Protein AF-A0A382RQM4-F1 (afdb_monomer_lite)

Structure (mmCIF, N/CA/C/O backbone):
data_AF-A0A382RQM4-F1
#
_entry.id   AF-A0A382RQM4-F1
#
loop_
_atom_site.group_PDB
_atom_site.id
_atom_site.type_symbol
_atom_site.label_atom_id
_atom_site.label_alt_id
_atom_site.label_comp_id
_atom_site.label_asym_id
_atom_site.label_entity_id
_atom_site.label_seq_id
_atom_site.pdbx_PDB_ins_code
_atom_site.Cartn_x
_atom_site.Cartn_y
_atom_site.Cartn_z
_atom_site.occupancy
_atom_site.B_iso_or_equiv
_atom_site.auth_seq_id
_atom_site.auth_comp_id
_atom_site.auth_asym_id
_atom_site.auth_atom_id
_atom_site.pdbx_PDB_model_num
ATOM 1 N N . MET A 1 1 ? -31.705 0.282 29.681 1.00 54.28 1 MET A N 1
ATOM 2 C CA . MET A 1 1 ? -30.787 -0.270 28.662 1.00 54.28 1 MET A CA 1
ATOM 3 C C . MET A 1 1 ? -29.942 -1.329 29.367 1.00 54.28 1 MET A C 1
ATOM 5 O O . MET A 1 1 ? -29.014 -0.985 30.081 1.00 54.28 1 MET A O 1
ATOM 9 N N . SER A 1 2 ? -30.396 -2.588 29.342 1.00 55.25 2 SER A N 1
ATOM 10 C CA . SER A 1 2 ? -29.760 -3.709 30.056 1.00 55.25 2 SER A CA 1
ATOM 11 C C . SER A 1 2 ? -28.501 -4.122 29.296 1.00 55.25 2 SER A C 1
ATOM 13 O O . SER A 1 2 ? -28.599 -4.665 28.197 1.00 55.25 2 SER A O 1
ATOM 15 N N . HIS A 1 3 ? -27.327 -3.796 29.835 1.00 63.94 3 HIS A N 1
ATOM 16 C CA . HIS A 1 3 ? -26.040 -4.186 29.265 1.00 63.94 3 HIS A CA 1
ATOM 17 C C . HIS A 1 3 ? -25.809 -5.668 29.589 1.00 63.94 3 HIS A C 1
ATOM 19 O O . HIS A 1 3 ? -25.253 -6.012 30.629 1.00 63.94 3 HIS A O 1
ATOM 25 N N . ASN A 1 4 ? -26.299 -6.564 28.730 1.00 79.38 4 ASN A N 1
ATOM 26 C CA . ASN A 1 4 ? -25.958 -7.977 28.826 1.00 79.38 4 ASN A CA 1
ATOM 27 C C . ASN A 1 4 ? -24.481 -8.134 28.411 1.00 79.38 4 ASN A C 1
ATOM 29 O O . ASN A 1 4 ? -24.146 -7.814 27.269 1.00 79.38 4 ASN A O 1
ATOM 33 N N . PRO A 1 5 ? -23.579 -8.609 29.286 1.00 77.38 5 PRO A N 1
ATOM 34 C CA . PRO A 1 5 ? -22.162 -8.739 28.946 1.00 77.38 5 PRO A CA 1
ATOM 35 C C . PRO A 1 5 ? -21.930 -9.663 27.739 1.00 77.38 5 PRO A C 1
ATOM 37 O O . PRO A 1 5 ? -20.965 -9.482 27.006 1.00 77.38 5 PRO A O 1
ATOM 40 N N . LEU A 1 6 ? -22.853 -10.590 27.460 1.00 80.00 6 LEU A N 1
ATOM 41 C CA . LEU A 1 6 ? -22.762 -11.525 26.337 1.00 80.00 6 LEU A CA 1
ATOM 42 C C . LEU A 1 6 ? -22.862 -10.809 24.978 1.00 80.00 6 LEU A C 1
ATOM 44 O O . LEU A 1 6 ? -22.199 -11.220 24.030 1.00 80.00 6 LEU A O 1
ATOM 48 N N . THR A 1 7 ? -23.650 -9.731 24.861 1.00 78.19 7 THR A N 1
ATOM 49 C CA . THR A 1 7 ? -23.816 -9.018 23.579 1.00 78.19 7 THR A CA 1
ATOM 50 C C . THR A 1 7 ? -22.591 -8.178 23.227 1.00 78.19 7 THR A C 1
ATOM 52 O O . THR A 1 7 ? -22.207 -8.134 22.062 1.00 78.19 7 THR A O 1
ATOM 55 N N . ALA A 1 8 ? -21.935 -7.578 24.225 1.00 75.38 8 ALA A N 1
ATOM 56 C CA . ALA A 1 8 ? -20.694 -6.826 24.027 1.00 75.38 8 ALA A CA 1
ATOM 57 C C . ALA A 1 8 ? -19.543 -7.731 23.543 1.00 75.38 8 ALA A C 1
ATOM 59 O O . ALA A 1 8 ? -18.812 -7.367 22.623 1.00 75.38 8 ALA A O 1
ATOM 60 N N . LEU A 1 9 ? -19.438 -8.945 24.095 1.00 79.31 9 LEU A N 1
ATOM 61 C CA . LEU A 1 9 ? -18.412 -9.919 23.705 1.00 79.31 9 LEU A CA 1
ATOM 62 C C . LEU A 1 9 ? -18.590 -10.427 22.266 1.00 79.31 9 LEU A C 1
ATOM 64 O O . LEU A 1 9 ? -17.608 -10.612 21.550 1.00 79.31 9 LEU A O 1
ATOM 68 N N . ILE A 1 10 ? -19.832 -10.636 21.817 1.00 80.44 10 ILE A N 1
ATOM 69 C CA . ILE A 1 10 ? -20.122 -11.071 20.440 1.00 80.44 10 ILE A CA 1
ATOM 70 C C 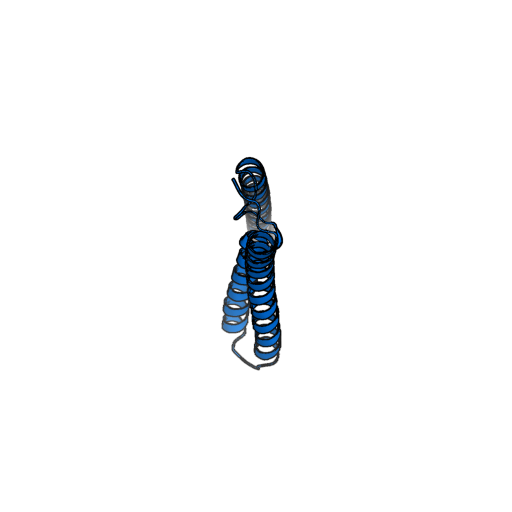. ILE A 1 10 ? -19.699 -9.997 19.426 1.00 80.44 10 ILE A C 1
ATOM 72 O O . ILE A 1 10 ? -19.140 -10.318 18.374 1.00 80.44 10 ILE A O 1
ATOM 76 N N . GLU A 1 11 ? -19.949 -8.726 19.741 1.00 75.31 11 GLU A N 1
ATOM 77 C CA . GLU A 1 11 ? -19.623 -7.600 18.866 1.00 75.31 11 GLU A CA 1
ATOM 78 C C . GLU A 1 11 ? -18.109 -7.365 18.763 1.00 75.31 11 GLU A C 1
ATOM 80 O O . GLU A 1 11 ? -17.585 -7.179 17.660 1.00 75.31 11 GLU A O 1
ATOM 85 N N . GLU A 1 12 ? -17.381 -7.493 19.877 1.00 73.50 12 GLU A N 1
ATOM 86 C CA . GLU A 1 12 ? -15.916 -7.505 19.871 1.00 73.50 12 GLU A CA 1
ATOM 87 C C . GLU A 1 12 ? -15.352 -8.656 19.031 1.00 73.50 12 GLU A C 1
ATOM 89 O O . GLU A 1 12 ? -14.515 -8.427 18.154 1.00 73.50 12 GLU A O 1
ATOM 94 N N . ASN A 1 13 ? -15.852 -9.880 19.230 1.00 78.12 13 ASN A N 1
ATOM 95 C CA . ASN A 1 13 ? -15.367 -11.066 18.525 1.00 78.12 13 ASN A CA 1
ATOM 96 C C . ASN A 1 13 ? -15.510 -10.923 16.998 1.00 78.12 13 ASN A C 1
ATOM 98 O O . ASN A 1 13 ? -14.589 -11.223 16.238 1.00 78.12 13 ASN A O 1
ATOM 102 N N . LYS A 1 14 ? -16.633 -10.363 16.526 1.00 78.56 14 LYS A N 1
ATOM 103 C CA . LYS A 1 14 ? -16.890 -10.132 15.094 1.00 78.56 14 LYS A CA 1
ATOM 104 C C . LYS A 1 14 ? -15.886 -9.163 14.453 1.00 78.56 14 LYS A C 1
ATOM 106 O O . LYS A 1 14 ? -15.496 -9.339 13.293 1.00 78.56 14 LYS A O 1
ATOM 111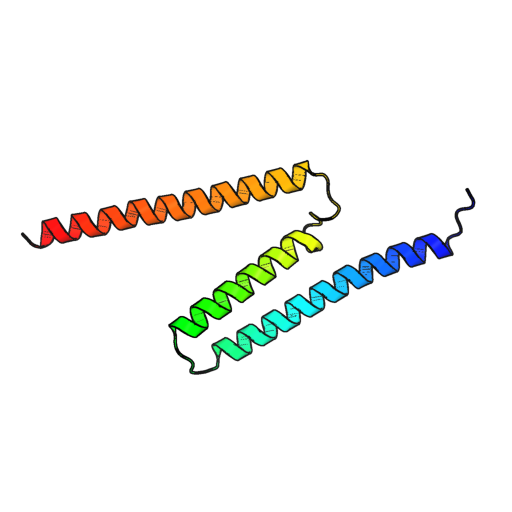 N N . ARG A 1 15 ? -15.444 -8.148 15.201 1.00 73.31 15 ARG A N 1
ATOM 112 C CA . ARG A 1 15 ? -14.429 -7.193 14.746 1.00 73.31 15 ARG A CA 1
ATOM 113 C C . ARG A 1 15 ? -13.055 -7.861 14.632 1.00 73.31 15 ARG A C 1
ATOM 115 O O . ARG A 1 15 ? -12.399 -7.701 13.605 1.00 73.31 15 ARG A O 1
ATOM 122 N N . TYR A 1 16 ? -12.671 -8.680 15.615 1.00 77.56 16 TYR A N 1
ATOM 123 C CA . TYR A 1 16 ? -11.423 -9.452 15.570 1.00 77.56 16 TYR A CA 1
ATOM 124 C C . TYR A 1 16 ? -11.382 -10.432 14.391 1.00 77.56 16 TYR A C 1
ATOM 126 O O . TYR A 1 16 ? -10.385 -10.475 13.672 1.00 77.56 16 TYR A O 1
ATOM 134 N N . PHE A 1 17 ? -12.481 -11.141 14.111 1.00 79.88 17 PHE A N 1
ATOM 135 C CA . PHE A 1 17 ? -12.555 -12.033 12.948 1.00 79.88 17 PHE A CA 1
ATOM 136 C C . PHE A 1 17 ? -12.393 -11.301 11.615 1.00 79.88 17 PHE A C 1
ATOM 138 O O . PHE A 1 17 ? -11.784 -11.837 10.693 1.00 79.88 17 PHE A O 1
ATOM 145 N N . THR A 1 18 ? -12.890 -10.067 11.506 1.00 81.50 18 THR A N 1
ATOM 146 C CA . THR A 1 18 ? -12.729 -9.267 10.283 1.00 81.50 18 THR A CA 1
ATOM 147 C C . THR A 1 18 ? -11.260 -8.911 10.046 1.00 81.50 18 THR A C 1
ATOM 149 O O . THR A 1 18 ? -10.768 -9.073 8.932 1.00 81.50 18 THR A O 1
ATOM 152 N N . PHE A 1 19 ? -10.535 -8.486 11.086 1.00 81.81 19 PHE A N 1
ATOM 153 C CA . PHE A 1 19 ? -9.099 -8.200 10.977 1.00 81.81 19 PHE A CA 1
ATOM 154 C C . PHE A 1 19 ? -8.278 -9.448 10.667 1.00 81.81 19 PHE A C 1
ATOM 156 O O . PHE A 1 19 ? -7.387 -9.410 9.821 1.00 81.81 19 PHE A O 1
ATOM 163 N N . PHE A 1 20 ? -8.618 -10.563 11.306 1.00 85.56 20 PHE A N 1
ATOM 164 C CA . PHE A 1 20 ? -7.953 -11.839 11.085 1.00 85.56 20 PHE A CA 1
ATOM 165 C C . PHE A 1 20 ? -8.177 -12.381 9.665 1.00 85.56 20 PHE A C 1
ATOM 167 O O . PHE A 1 20 ? -7.263 -12.907 9.039 1.00 85.56 20 PHE A O 1
ATOM 174 N N . ASN A 1 21 ? -9.371 -12.198 9.100 1.00 88.69 21 ASN A N 1
ATOM 175 C CA . ASN A 1 21 ? -9.644 -12.610 7.725 1.00 88.69 21 ASN A CA 1
ATOM 176 C C . ASN A 1 21 ? -8.817 -11.801 6.708 1.00 88.69 21 ASN A C 1
ATOM 178 O O . ASN A 1 21 ? -8.265 -12.358 5.760 1.00 88.69 21 ASN A O 1
ATOM 182 N N . VAL A 1 22 ? -8.686 -10.486 6.921 1.00 90.50 22 VAL A N 1
ATOM 183 C CA . VAL A 1 22 ? -7.878 -9.621 6.045 1.00 90.50 22 VAL A CA 1
ATOM 184 C C . VAL A 1 22 ? -6.386 -9.932 6.179 1.00 90.50 22 VAL A C 1
ATOM 186 O O . VAL A 1 22 ? -5.675 -9.943 5.175 1.00 90.50 22 VAL A O 1
ATOM 189 N N . SER A 1 23 ? -5.903 -10.235 7.387 1.00 90.12 23 SER A N 1
ATOM 190 C CA . SER A 1 23 ? -4.503 -10.610 7.607 1.00 90.12 23 SER A CA 1
ATOM 191 C C . SER A 1 23 ? -4.137 -11.914 6.893 1.00 90.12 23 SER A C 1
ATOM 193 O O . SER A 1 23 ? -3.112 -11.967 6.215 1.00 90.12 23 SE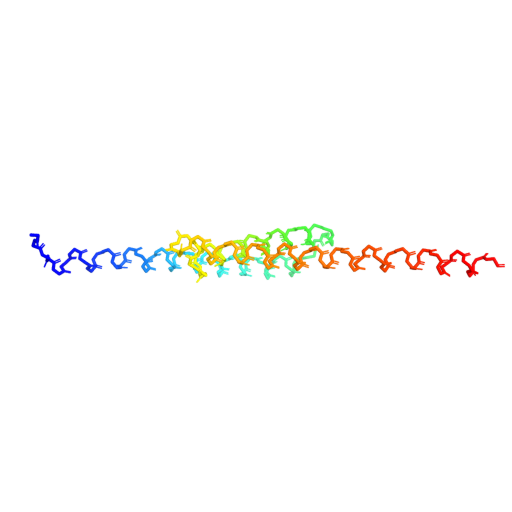R A O 1
ATOM 195 N N . ILE A 1 24 ? -5.004 -12.932 6.951 1.00 93.31 24 ILE A N 1
ATOM 196 C CA . ILE A 1 24 ? -4.824 -14.182 6.202 1.00 93.31 24 ILE A CA 1
ATOM 197 C C . ILE A 1 24 ? -4.810 -13.915 4.696 1.00 93.31 24 ILE A C 1
ATOM 199 O O . ILE A 1 24 ? -3.938 -14.431 4.000 1.00 93.31 24 ILE A O 1
ATOM 203 N N . ALA A 1 25 ? -5.718 -13.079 4.184 1.00 91.69 25 ALA A N 1
ATOM 204 C CA . ALA A 1 25 ? -5.721 -12.719 2.769 1.00 91.69 25 ALA A CA 1
ATOM 205 C C . ALA A 1 25 ? -4.389 -12.070 2.339 1.00 91.69 25 ALA A C 1
ATOM 207 O O . ALA A 1 25 ? -3.819 -12.456 1.323 1.00 91.69 25 ALA A O 1
ATOM 208 N N . LEU A 1 26 ? -3.840 -11.145 3.133 1.00 92.12 26 LEU A N 1
ATOM 209 C CA . LEU A 1 26 ? -2.539 -10.508 2.871 1.00 92.12 26 LEU A CA 1
ATOM 210 C C . LEU A 1 26 ? -1.375 -11.505 2.861 1.00 92.12 26 LEU A C 1
ATOM 212 O O . LEU A 1 26 ? -0.493 -11.415 2.000 1.00 92.12 26 LEU A O 1
ATOM 216 N N . VAL A 1 27 ? -1.377 -12.463 3.790 1.00 93.69 27 VAL A N 1
ATOM 217 C CA . VAL A 1 27 ? -0.388 -13.546 3.819 1.00 93.69 27 VAL A CA 1
ATOM 218 C C . VAL A 1 27 ? -0.489 -14.382 2.546 1.00 93.69 27 VAL A C 1
ATOM 220 O O . VAL A 1 27 ? 0.522 -14.566 1.876 1.00 93.69 27 VAL A O 1
ATOM 223 N N . LEU A 1 28 ? -1.695 -14.798 2.149 1.00 94.62 28 LEU A N 1
ATOM 224 C CA . LEU A 1 28 ? -1.912 -15.588 0.933 1.00 94.62 28 LEU A CA 1
ATOM 225 C C . LEU A 1 28 ? -1.455 -14.855 -0.335 1.00 94.62 28 LEU A C 1
ATOM 227 O O . LEU A 1 28 ? -0.785 -15.453 -1.173 1.00 94.62 28 LEU A O 1
ATOM 231 N N . ILE A 1 29 ? -1.752 -13.556 -0.463 1.00 93.50 29 ILE A N 1
ATOM 232 C CA . ILE A 1 29 ? -1.285 -12.752 -1.605 1.00 93.50 29 ILE A CA 1
ATOM 233 C C . ILE A 1 29 ? 0.252 -12.678 -1.609 1.00 93.50 29 ILE A C 1
ATOM 235 O O . ILE A 1 29 ? 0.876 -12.730 -2.663 1.00 93.50 29 ILE A O 1
ATOM 239 N N . THR A 1 30 ? 0.892 -12.586 -0.441 1.00 93.00 30 THR A N 1
ATOM 240 C CA . THR A 1 30 ? 2.363 -12.552 -0.333 1.00 93.00 30 THR A CA 1
ATOM 241 C C . THR A 1 30 ? 3.004 -13.890 -0.655 1.00 93.00 30 THR A C 1
ATOM 243 O O . THR A 1 30 ? 3.994 -13.927 -1.378 1.00 93.00 30 THR A O 1
ATOM 246 N N . SER A 1 31 ? 2.409 -14.994 -0.217 1.00 91.50 31 SER A N 1
ATOM 247 C CA . SER A 1 31 ? 2.843 -16.324 -0.638 1.00 91.50 31 SER A CA 1
ATOM 248 C C . SER A 1 31 ? 2.709 -16.510 -2.155 1.00 91.50 31 SER A C 1
ATOM 250 O O . SER A 1 31 ? 3.605 -17.077 -2.776 1.00 91.50 31 SER A O 1
ATOM 252 N N . ALA A 1 32 ? 1.639 -15.990 -2.765 1.00 91.38 32 ALA A N 1
ATOM 253 C CA . ALA A 1 32 ? 1.450 -16.039 -4.213 1.00 91.38 32 ALA A CA 1
ATOM 254 C C . ALA A 1 32 ? 2.483 -15.195 -4.984 1.00 91.38 32 ALA A C 1
ATOM 256 O O . ALA A 1 32 ? 2.977 -15.647 -6.010 1.00 91.38 32 ALA A O 1
AT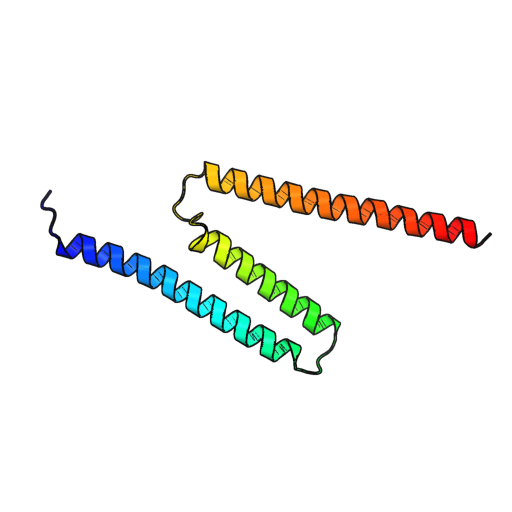OM 257 N N . GLU A 1 33 ? 2.857 -14.008 -4.495 1.00 90.75 33 GLU A N 1
ATOM 258 C CA . GLU A 1 33 ? 3.907 -13.190 -5.127 1.00 90.75 33 GLU A CA 1
ATOM 259 C C . GLU A 1 33 ? 5.242 -13.921 -5.211 1.00 90.75 33 GLU A C 1
ATOM 261 O O . GLU A 1 33 ? 5.857 -13.935 -6.275 1.00 90.75 33 GLU A O 1
ATOM 266 N N . ILE A 1 34 ? 5.670 -14.553 -4.114 1.00 91.75 34 ILE A N 1
ATOM 267 C CA . ILE A 1 34 ? 6.921 -15.318 -4.094 1.00 91.75 34 ILE A CA 1
ATOM 268 C C . ILE A 1 34 ? 6.869 -16.448 -5.128 1.00 91.75 34 ILE A C 1
ATOM 270 O O . ILE A 1 34 ? 7.823 -16.636 -5.875 1.00 91.75 34 ILE A O 1
ATOM 274 N N . ALA A 1 35 ? 5.736 -17.146 -5.247 1.00 90.81 35 ALA A N 1
ATOM 275 C CA . ALA A 1 35 ? 5.568 -18.184 -6.262 1.00 90.81 35 ALA A CA 1
ATOM 276 C C . ALA A 1 35 ? 5.652 -17.642 -7.703 1.00 90.81 35 ALA A C 1
ATOM 278 O O . ALA A 1 35 ? 6.164 -18.332 -8.579 1.00 90.81 35 ALA A O 1
ATOM 279 N N . ILE A 1 36 ? 5.166 -16.421 -7.955 1.00 87.38 36 ILE A N 1
ATOM 280 C CA . ILE A 1 36 ? 5.211 -15.779 -9.280 1.00 87.38 36 ILE A CA 1
ATOM 281 C C . ILE A 1 36 ? 6.631 -15.313 -9.630 1.00 87.38 36 ILE A C 1
ATOM 283 O O . ILE A 1 36 ? 7.031 -15.422 -10.786 1.00 87.38 36 ILE A O 1
ATOM 287 N N . ILE A 1 37 ? 7.395 -14.813 -8.655 1.00 87.81 37 ILE A N 1
ATOM 288 C CA . ILE A 1 37 ? 8.773 -14.329 -8.859 1.00 87.81 37 ILE A CA 1
ATOM 289 C C . ILE A 1 37 ? 9.696 -15.448 -9.348 1.00 87.81 37 ILE A C 1
ATOM 291 O O . ILE A 1 37 ? 10.519 -15.220 -10.230 1.00 87.81 37 ILE A O 1
ATOM 295 N N . GLU A 1 38 ? 9.538 -16.647 -8.793 1.00 86.62 38 GLU A N 1
ATOM 296 C CA . GLU A 1 38 ? 10.374 -17.806 -9.118 1.00 86.62 38 GLU A CA 1
ATOM 297 C C . GLU A 1 38 ? 10.028 -18.438 -10.479 1.00 86.62 38 GLU A C 1
ATOM 299 O O . GLU A 1 38 ? 10.793 -19.252 -11.001 1.00 86.62 38 GLU A O 1
ATOM 304 N N . MET A 1 39 ? 8.888 -18.088 -11.090 1.00 84.81 39 MET A N 1
ATOM 305 C CA . MET A 1 39 ? 8.543 -18.611 -12.410 1.00 84.81 39 MET A CA 1
ATOM 306 C C . MET A 1 39 ? 9.307 -17.873 -13.524 1.00 84.81 39 MET A C 1
ATOM 308 O O . MET A 1 39 ? 9.327 -16.639 -13.552 1.00 84.81 39 MET A O 1
ATOM 312 N N . PRO A 1 40 ? 9.879 -18.601 -14.508 1.00 82.88 40 PRO A N 1
ATOM 313 C CA . PRO A 1 40 ? 10.558 -18.015 -15.663 1.00 82.88 40 PRO A CA 1
ATOM 314 C C . PRO A 1 40 ? 9.547 -17.487 -16.699 1.00 82.88 40 PRO A C 1
ATOM 316 O O . PRO A 1 40 ? 9.468 -17.959 -17.833 1.00 82.88 40 PRO A O 1
ATOM 319 N N . THR A 1 41 ? 8.724 -16.523 -16.298 1.00 83.19 41 THR A N 1
ATOM 320 C CA . THR A 1 41 ? 7.756 -15.807 -17.138 1.00 83.19 41 THR A CA 1
ATOM 321 C C . THR A 1 41 ? 8.363 -14.551 -17.766 1.00 83.19 41 THR A C 1
ATOM 323 O O . THR A 1 41 ? 9.452 -14.097 -17.418 1.00 83.19 41 THR A O 1
ATOM 326 N N . HIS A 1 42 ? 7.645 -13.964 -18.728 1.00 85.38 42 HIS A N 1
ATOM 327 C CA . HIS A 1 42 ? 8.067 -12.731 -19.388 1.00 85.38 42 HIS A CA 1
ATOM 328 C C . HIS A 1 42 ? 8.232 -11.577 -18.380 1.00 85.38 42 HIS A C 1
ATOM 330 O O . HIS A 1 42 ? 7.312 -11.271 -17.620 1.00 85.38 42 HIS A O 1
ATOM 336 N N . TRP A 1 43 ? 9.372 -10.880 -18.436 1.00 82.00 43 TRP A N 1
ATOM 337 C CA . TRP A 1 43 ? 9.741 -9.786 -17.523 1.00 82.00 43 TRP A CA 1
ATOM 338 C C . TRP A 1 43 ? 8.638 -8.732 -17.346 1.00 82.00 43 TRP A C 1
ATOM 340 O O . TRP A 1 43 ? 8.268 -8.384 -16.226 1.00 82.00 43 TRP A O 1
ATOM 350 N N . GLY A 1 44 ? 8.055 -8.265 -18.456 1.00 86.69 44 GLY A N 1
ATOM 351 C CA . GLY A 1 44 ? 6.985 -7.264 -18.412 1.00 86.69 44 GLY A CA 1
ATOM 352 C C . GLY A 1 44 ? 5.712 -7.760 -17.719 1.00 86.69 44 GLY A C 1
ATOM 353 O O . GLY A 1 44 ? 5.067 -6.994 -17.013 1.00 86.69 44 GLY A O 1
ATOM 354 N N . PHE A 1 45 ? 5.382 -9.048 -17.862 1.00 87.44 45 PHE A N 1
ATOM 355 C CA . PHE A 1 45 ? 4.203 -9.635 -17.224 1.00 87.44 45 PHE A CA 1
ATOM 356 C C . PHE A 1 45 ? 4.382 -9.705 -15.704 1.00 87.44 45 PHE A C 1
ATOM 358 O O . PHE A 1 45 ? 3.489 -9.298 -14.959 1.00 87.44 45 PHE A O 1
ATOM 365 N N . ASN A 1 46 ? 5.567 -10.130 -15.254 1.00 88.69 46 ASN A N 1
ATOM 366 C CA . ASN A 1 46 ? 5.913 -10.173 -13.836 1.00 88.69 46 ASN A CA 1
ATOM 367 C C . ASN A 1 46 ? 5.859 -8.769 -13.212 1.00 88.69 46 ASN A C 1
ATOM 369 O O . ASN A 1 46 ? 5.227 -8.585 -12.178 1.00 88.69 46 ASN A O 1
ATOM 373 N N . LEU A 1 47 ? 6.418 -7.745 -13.863 1.00 90.31 47 LEU A N 1
ATOM 374 C CA . LEU A 1 47 ? 6.351 -6.373 -13.346 1.00 90.31 47 LEU A CA 1
ATOM 375 C C . LEU A 1 47 ? 4.915 -5.856 -13.187 1.00 90.31 47 LEU A C 1
ATOM 377 O O . LEU A 1 47 ? 4.592 -5.248 -12.167 1.00 90.31 47 LEU A O 1
ATOM 381 N N . THR A 1 48 ? 4.043 -6.096 -14.169 1.00 91.12 48 THR A N 1
ATOM 382 C CA . THR A 1 48 ? 2.651 -5.629 -14.098 1.00 91.12 48 THR A CA 1
ATOM 383 C C . THR A 1 48 ? 1.870 -6.341 -12.996 1.00 91.12 48 THR A C 1
ATOM 385 O O . THR A 1 48 ? 1.180 -5.680 -12.219 1.00 91.12 48 THR A O 1
ATOM 388 N N . ILE A 1 49 ? 1.983 -7.671 -12.897 1.00 91.06 49 ILE A N 1
ATOM 389 C CA . ILE A 1 49 ? 1.226 -8.450 -11.911 1.00 91.06 49 ILE A CA 1
ATOM 390 C C . ILE A 1 49 ? 1.728 -8.170 -10.487 1.00 91.06 49 ILE A C 1
ATOM 392 O O . ILE A 1 49 ? 0.915 -7.913 -9.603 1.00 91.06 49 ILE A O 1
ATOM 396 N N . LEU A 1 50 ? 3.048 -8.102 -10.267 1.00 91.62 50 LEU A N 1
ATOM 397 C CA . LEU A 1 50 ? 3.620 -7.741 -8.966 1.00 91.62 50 LEU A CA 1
ATOM 398 C C . LEU A 1 50 ? 3.254 -6.309 -8.561 1.00 91.62 50 LEU A C 1
ATOM 400 O O . LEU A 1 50 ? 2.910 -6.066 -7.406 1.00 91.62 50 LEU A O 1
ATOM 404 N N . GLY A 1 51 ? 3.293 -5.361 -9.503 1.00 92.56 51 GLY A N 1
ATOM 405 C CA . GLY A 1 51 ? 2.870 -3.984 -9.252 1.00 92.56 51 GLY A CA 1
ATOM 406 C C . GLY A 1 51 ? 1.401 -3.901 -8.832 1.00 92.56 51 GLY A C 1
ATOM 407 O O . GLY A 1 51 ? 1.066 -3.201 -7.875 1.00 92.56 51 GLY A O 1
ATOM 408 N N . LEU A 1 52 ? 0.528 -4.667 -9.495 1.00 93.31 52 LEU A N 1
ATOM 409 C CA . LEU A 1 52 ? -0.890 -4.742 -9.153 1.00 93.31 52 LEU A CA 1
ATOM 410 C C . LEU A 1 52 ? -1.114 -5.369 -7.768 1.00 93.31 52 LEU A C 1
ATOM 412 O O . LEU A 1 52 ? -1.849 -4.797 -6.963 1.00 93.31 52 LEU A O 1
ATOM 416 N N . LEU A 1 53 ? -0.477 -6.510 -7.469 1.00 92.06 53 LEU A N 1
ATOM 417 C CA . LEU A 1 53 ? -0.604 -7.177 -6.167 1.00 92.06 53 LEU A CA 1
ATOM 418 C C . LEU A 1 53 ? -0.086 -6.283 -5.032 1.00 92.06 53 LEU A C 1
ATOM 420 O O . LEU A 1 53 ? -0.770 -6.139 -4.020 1.00 92.06 53 LEU A O 1
ATOM 424 N N . SER A 1 54 ? 1.046 -5.604 -5.228 1.00 92.69 54 SER A N 1
ATOM 425 C CA . SER A 1 54 ? 1.588 -4.632 -4.272 1.00 92.69 54 SER A CA 1
ATOM 426 C C . SER A 1 54 ? 0.610 -3.480 -4.003 1.00 92.69 54 SER A C 1
ATOM 428 O O . SER A 1 54 ? 0.335 -3.146 -2.846 1.00 92.69 54 SER A O 1
ATOM 430 N N . GLY A 1 55 ? -0.015 -2.938 -5.056 1.00 93.31 55 GLY A N 1
ATOM 431 C CA . GLY A 1 55 ? -1.068 -1.930 -4.928 1.00 93.31 55 GLY A CA 1
ATOM 432 C C . GLY A 1 55 ? -2.260 -2.426 -4.106 1.00 93.31 55 GLY A C 1
ATOM 433 O O . GLY A 1 55 ? -2.670 -1.772 -3.148 1.00 93.31 55 GLY A O 1
ATOM 434 N N . VAL A 1 56 ? -2.789 -3.613 -4.421 1.00 92.81 56 VAL A N 1
ATOM 435 C CA . VAL A 1 56 ? -3.918 -4.215 -3.687 1.00 92.81 56 VAL A CA 1
ATOM 436 C C . VAL A 1 56 ? -3.591 -4.396 -2.205 1.00 92.81 56 VAL A C 1
ATOM 438 O O . VAL A 1 56 ? -4.399 -4.031 -1.349 1.00 92.81 56 VAL A O 1
ATOM 441 N N . LYS A 1 57 ? -2.397 -4.901 -1.879 1.00 90.56 57 LYS A N 1
ATOM 442 C CA . LYS A 1 57 ? -1.960 -5.067 -0.487 1.00 90.56 57 LYS A CA 1
ATOM 443 C C . LYS A 1 57 ? -1.916 -3.745 0.254 1.00 90.56 57 LYS A C 1
ATOM 445 O O . LYS A 1 57 ? -2.422 -3.663 1.372 1.00 90.56 57 LYS A O 1
ATOM 450 N N . PHE A 1 58 ? -1.353 -2.717 -0.375 1.00 92.12 58 PHE A N 1
ATOM 451 C CA . PHE A 1 58 ? -1.312 -1.378 0.193 1.00 92.12 58 PHE A CA 1
ATOM 452 C C . PHE A 1 58 ? -2.726 -0.884 0.528 1.00 92.12 58 PHE A C 1
ATOM 454 O O . PHE A 1 58 ? -2.971 -0.481 1.665 1.00 92.12 58 PHE A O 1
ATOM 461 N N . PHE A 1 59 ? -3.685 -1.023 -0.396 1.00 89.25 59 PHE A N 1
ATOM 462 C CA . PHE A 1 59 ? -5.086 -0.655 -0.158 1.00 89.25 59 PHE A CA 1
ATOM 463 C C . PHE A 1 59 ? -5.744 -1.460 0.974 1.00 89.25 59 PHE A C 1
ATOM 465 O O . PHE A 1 59 ? -6.433 -0.884 1.819 1.00 89.25 59 PHE A O 1
ATOM 472 N N . CYS A 1 60 ? -5.516 -2.775 1.041 1.00 88.69 60 CYS A N 1
ATOM 473 C CA . CYS A 1 60 ? -6.017 -3.614 2.133 1.00 88.69 60 CYS A CA 1
ATOM 474 C C . CYS A 1 60 ? -5.468 -3.173 3.499 1.00 88.69 60 CYS A C 1
ATOM 476 O O . CYS A 1 60 ? -6.222 -3.097 4.471 1.00 88.69 60 CYS A O 1
ATOM 478 N N . VAL A 1 61 ? -4.175 -2.843 3.574 1.00 89.06 61 VAL A N 1
ATOM 479 C CA . VAL A 1 61 ? -3.528 -2.386 4.812 1.00 89.06 61 VAL A CA 1
ATOM 480 C C . VAL A 1 61 ? -4.072 -1.025 5.246 1.00 89.06 61 VAL A C 1
ATOM 482 O O . V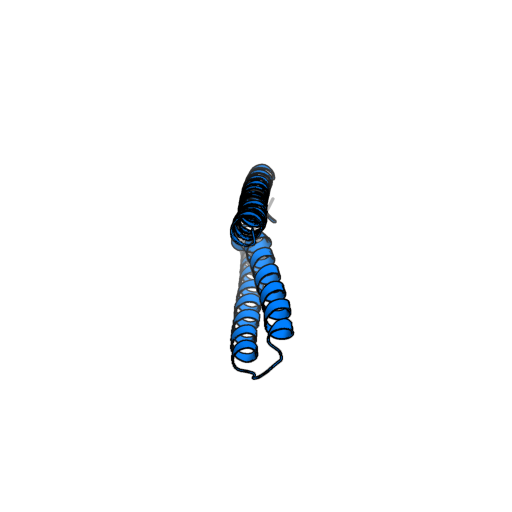AL A 1 61 ? -4.465 -0.874 6.401 1.00 89.06 61 VAL A O 1
ATOM 485 N N . ILE A 1 62 ? -4.174 -0.042 4.350 1.00 87.62 62 ILE A N 1
ATOM 486 C CA . ILE A 1 62 ? -4.657 1.294 4.739 1.00 87.62 62 ILE A CA 1
ATOM 487 C C . ILE A 1 62 ? -6.136 1.261 5.149 1.00 87.62 62 ILE A C 1
ATOM 489 O O . ILE A 1 62 ? -6.521 1.903 6.121 1.00 87.62 62 ILE A O 1
ATOM 493 N N . ALA A 1 63 ? -6.971 0.475 4.462 1.00 83.88 63 ALA A N 1
ATOM 494 C CA . ALA A 1 63 ? -8.405 0.446 4.727 1.00 83.88 63 ALA A CA 1
ATOM 495 C C . ALA A 1 63 ? -8.752 -0.286 6.036 1.00 83.88 63 ALA A C 1
ATOM 497 O O . ALA A 1 63 ? -9.617 0.186 6.778 1.00 83.88 63 ALA A O 1
ATOM 498 N N . TRP A 1 64 ? -8.078 -1.406 6.338 1.00 82.31 64 TRP A N 1
ATOM 499 C CA . TRP A 1 64 ? -8.365 -2.223 7.525 1.00 82.31 64 TRP A CA 1
ATOM 500 C C . TRP A 1 64 ? -7.348 -2.058 8.658 1.00 82.31 64 TRP A C 1
ATOM 502 O O . TRP A 1 64 ? -7.759 -1.827 9.791 1.00 82.31 64 TRP A O 1
ATOM 512 N N . PHE A 1 65 ? -6.044 -2.152 8.388 1.00 75.81 65 PHE A N 1
ATOM 513 C CA . PHE A 1 65 ? -5.014 -2.128 9.437 1.00 75.81 65 PHE A CA 1
ATOM 514 C C . PHE A 1 65 ? -4.716 -0.728 9.970 1.00 75.81 65 PHE A C 1
ATOM 516 O O . PHE A 1 65 ? -4.503 -0.576 11.168 1.00 75.81 65 PHE A O 1
ATOM 523 N N . MET A 1 66 ? -4.765 0.303 9.122 1.00 79.44 66 MET A N 1
ATOM 524 C CA . MET A 1 66 ? -4.700 1.698 9.582 1.00 79.44 66 MET A CA 1
ATOM 525 C C . MET A 1 66 ? -6.056 2.247 10.032 1.00 79.44 66 MET A C 1
ATOM 527 O O . MET A 1 66 ? -6.181 3.436 10.303 1.00 79.44 66 MET A O 1
ATOM 531 N N . HIS A 1 67 ? -7.077 1.387 10.137 1.00 71.81 67 HIS A N 1
ATOM 532 C CA . HIS A 1 67 ? -8.393 1.736 10.667 1.00 71.81 67 HIS A CA 1
ATOM 533 C C . HIS A 1 67 ? -9.145 2.852 9.912 1.00 71.81 67 HIS A C 1
ATOM 535 O O . HIS A 1 67 ? -10.193 3.269 10.399 1.00 71.81 67 HIS A O 1
ATOM 541 N N . LEU A 1 68 ? -8.723 3.287 8.710 1.00 72.44 68 LEU A N 1
ATOM 542 C CA . LEU A 1 68 ? -9.392 4.371 7.959 1.00 72.44 68 LEU A CA 1
ATOM 543 C C . LEU A 1 68 ? -10.907 4.154 7.795 1.00 72.44 68 LEU A C 1
ATOM 545 O O . LEU A 1 68 ? -11.670 5.114 7.756 1.00 72.44 68 LEU A O 1
ATOM 549 N N . ARG A 1 69 ? -11.355 2.894 7.708 1.00 67.25 69 ARG A N 1
ATOM 550 C CA . ARG A 1 69 ? -12.778 2.528 7.619 1.00 67.25 69 ARG A CA 1
ATOM 551 C C . ARG A 1 69 ? -13.601 2.940 8.852 1.00 67.25 69 ARG A C 1
ATOM 553 O O . ARG A 1 69 ? -14.804 3.150 8.713 1.00 67.25 69 ARG A O 1
ATOM 560 N N . TRP A 1 70 ? -12.982 3.018 10.030 1.00 66.62 70 TRP A N 1
ATOM 561 C CA . TRP A 1 70 ? -13.629 3.278 11.324 1.00 66.62 70 TRP A CA 1
ATOM 562 C C . TRP A 1 70 ? -13.084 4.510 12.066 1.00 66.62 70 TRP A C 1
ATOM 564 O O . TRP A 1 70 ? -13.648 4.889 13.093 1.00 66.62 70 TRP A O 1
ATOM 574 N N . ASP A 1 71 ? -12.013 5.131 11.572 1.00 70.25 71 ASP A N 1
ATOM 575 C CA . ASP A 1 71 ? -11.406 6.328 12.156 1.00 70.25 71 ASP A CA 1
ATOM 576 C C . ASP A 1 71 ? -12.093 7.625 11.670 1.00 70.25 71 ASP A C 1
ATOM 578 O O . ASP A 1 71 ? -12.910 7.644 10.746 1.00 70.25 71 A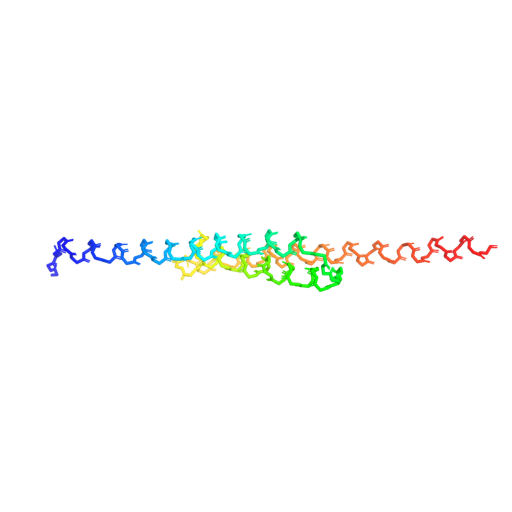SP A O 1
ATOM 582 N N . LYS A 1 72 ? -11.790 8.748 12.323 1.00 78.25 72 LYS A N 1
ATOM 583 C CA . LYS A 1 72 ? -12.303 10.077 11.985 1.00 78.25 72 LYS A CA 1
ATOM 584 C C . LYS A 1 72 ? -11.843 10.484 10.582 1.00 78.25 72 LYS A C 1
ATOM 586 O O . LYS A 1 72 ? -10.678 10.318 10.222 1.00 78.25 72 LYS A O 1
ATOM 591 N N . ALA A 1 73 ? -12.736 11.138 9.834 1.00 78.12 73 ALA A N 1
ATOM 592 C CA . ALA A 1 73 ? -12.478 11.599 8.464 1.00 78.12 73 ALA A CA 1
ATOM 593 C C . ALA A 1 73 ? -11.192 12.441 8.318 1.00 78.12 73 ALA A C 1
ATOM 595 O O . ALA A 1 73 ? -10.548 12.412 7.275 1.00 78.12 73 ALA A O 1
ATOM 596 N N . LEU A 1 74 ? -10.778 13.142 9.377 1.00 82.81 74 LEU A N 1
ATOM 597 C CA . LEU A 1 74 ? -9.565 13.960 9.407 1.00 82.81 74 LEU A CA 1
ATOM 598 C C . LEU A 1 74 ? -8.278 13.122 9.239 1.00 82.81 74 LEU A C 1
ATOM 600 O O . LEU A 1 74 ? -7.392 13.518 8.486 1.00 82.81 74 LEU A O 1
ATOM 604 N N . CYS A 1 75 ? -8.208 11.935 9.854 1.00 82.44 75 CYS A N 1
ATOM 605 C CA . CYS A 1 75 ? -7.074 11.010 9.725 1.00 82.44 75 CYS A CA 1
ATOM 606 C C . CYS A 1 75 ? -6.963 10.476 8.284 1.00 82.44 75 CYS A C 1
ATOM 608 O O . CYS A 1 75 ? -5.891 10.479 7.680 1.00 82.44 75 CYS A O 1
ATOM 610 N N . SER A 1 76 ? -8.109 10.138 7.679 1.00 85.88 76 SER A N 1
ATOM 611 C CA . SER A 1 76 ? -8.182 9.711 6.277 1.00 85.88 76 SER A CA 1
ATOM 612 C C . SER A 1 76 ? -7.777 10.815 5.295 1.00 85.88 76 SER A C 1
ATOM 614 O O . SER A 1 76 ? -7.103 10.523 4.309 1.00 85.88 76 SER A O 1
ATOM 616 N N . ILE A 1 77 ? -8.177 12.068 5.535 1.00 87.44 77 ILE A N 1
ATOM 617 C CA . ILE A 1 77 ? -7.831 13.203 4.665 1.00 87.44 77 ILE A CA 1
ATOM 618 C C . ILE A 1 77 ? -6.329 13.485 4.724 1.00 87.44 77 ILE A C 1
ATOM 620 O O . ILE A 1 77 ? -5.706 13.642 3.677 1.00 87.44 77 ILE A O 1
ATOM 624 N N . LEU A 1 78 ? -5.737 13.505 5.923 1.00 89.31 78 LEU A N 1
ATOM 625 C CA . LEU A 1 78 ? -4.296 13.709 6.095 1.00 89.31 78 LEU A CA 1
ATOM 626 C C . LEU A 1 78 ? -3.476 12.601 5.427 1.00 89.31 78 LEU A C 1
ATOM 628 O O . LEU A 1 78 ? -2.476 12.896 4.776 1.00 89.31 78 LEU A O 1
ATOM 632 N N . PHE A 1 79 ? -3.920 11.346 5.529 1.00 87.69 79 PHE A N 1
ATOM 633 C CA . PHE A 1 79 ? -3.266 10.225 4.860 1.00 87.69 79 PHE A CA 1
ATOM 634 C C . PHE A 1 79 ? -3.279 10.377 3.333 1.00 87.69 79 PHE A C 1
ATOM 636 O O . PHE A 1 79 ? -2.241 10.257 2.684 1.00 87.69 79 PHE A O 1
ATOM 643 N N . VAL A 1 80 ? -4.443 10.686 2.753 1.00 89.12 80 VAL A N 1
ATOM 644 C CA . VAL A 1 80 ? -4.589 10.840 1.298 1.00 89.12 80 VAL A CA 1
ATOM 645 C C . VAL A 1 80 ? -3.843 12.074 0.785 1.00 89.12 80 VAL A C 1
ATOM 647 O O . VAL A 1 80 ? -3.242 12.005 -0.283 1.00 89.12 80 VAL A O 1
ATOM 650 N N . LEU A 1 81 ? -3.820 13.176 1.543 1.00 94.19 81 LEU A N 1
ATOM 651 C CA . LEU A 1 81 ? -2.998 14.352 1.232 1.00 94.19 81 LEU A CA 1
ATOM 652 C C . LEU A 1 81 ? -1.501 14.031 1.263 1.00 94.19 81 LEU A C 1
ATOM 654 O O . LEU A 1 81 ? -0.770 14.425 0.360 1.00 94.19 81 LEU A O 1
ATOM 658 N N . GLY A 1 82 ? -1.033 13.298 2.274 1.00 93.19 82 GLY A N 1
ATOM 659 C CA . GLY A 1 82 ? 0.361 12.860 2.338 1.00 93.19 82 GLY A CA 1
ATOM 660 C C . GLY A 1 82 ? 0.729 11.953 1.162 1.00 93.19 82 GLY A C 1
ATOM 661 O O . GLY A 1 82 ? 1.758 12.159 0.520 1.00 93.19 82 GLY A O 1
ATOM 662 N N . LEU A 1 83 ? -0.142 10.996 0.828 1.00 92.94 83 LEU A N 1
ATOM 663 C CA . LEU A 1 83 ? 0.048 10.096 -0.308 1.00 92.94 83 LEU A CA 1
ATOM 664 C C . LEU A 1 83 ? 0.049 10.853 -1.644 1.00 92.94 83 LEU A C 1
ATOM 666 O O . LEU A 1 83 ? 0.887 10.574 -2.499 1.00 92.94 83 LEU A O 1
ATOM 670 N N . SER A 1 84 ? -0.848 11.828 -1.826 1.00 95.50 84 SER A N 1
ATOM 671 C CA . SER A 1 84 ? -0.911 12.620 -3.057 1.00 95.50 84 SER A CA 1
ATOM 672 C C . SER A 1 84 ? 0.329 13.491 -3.235 1.00 95.50 84 SER A C 1
ATOM 674 O O . SER A 1 84 ? 0.882 13.520 -4.331 1.00 95.50 84 SER A O 1
ATOM 676 N N . ILE A 1 85 ? 0.823 14.120 -2.163 1.00 96.81 85 ILE A N 1
ATOM 677 C CA . ILE A 1 85 ? 2.077 14.883 -2.187 1.00 96.81 85 ILE A CA 1
ATOM 678 C C . ILE A 1 85 ? 3.258 13.957 -2.495 1.00 96.81 85 ILE A C 1
ATOM 680 O O . ILE A 1 85 ? 4.069 14.287 -3.353 1.00 96.81 85 ILE A O 1
ATOM 684 N N . ALA A 1 86 ? 3.339 12.778 -1.872 1.00 95.38 86 ALA A N 1
ATOM 685 C CA . ALA A 1 86 ? 4.420 11.827 -2.128 1.00 95.38 86 ALA A CA 1
ATOM 686 C C . ALA A 1 86 ? 4.465 11.380 -3.599 1.00 95.38 86 ALA A C 1
ATOM 688 O O . ALA A 1 86 ? 5.524 11.419 -4.229 1.00 95.38 86 ALA A O 1
ATOM 689 N N . VAL A 1 87 ? 3.313 11.013 -4.173 1.00 95.44 87 VAL A N 1
ATOM 690 C CA . VAL A 1 87 ? 3.209 10.631 -5.590 1.00 95.44 87 VAL A CA 1
ATOM 691 C C . VAL A 1 87 ? 3.506 11.824 -6.502 1.00 95.44 87 VAL A C 1
ATOM 693 O O . VAL A 1 87 ? 4.217 11.669 -7.496 1.00 95.44 87 VAL A O 1
ATOM 696 N N . ALA A 1 88 ? 3.026 13.023 -6.163 1.00 95.94 88 ALA A N 1
ATOM 697 C CA . ALA A 1 88 ? 3.291 14.239 -6.928 1.00 95.94 88 ALA A CA 1
ATOM 698 C C . ALA A 1 88 ? 4.786 14.587 -6.949 1.00 95.94 88 ALA A C 1
ATOM 700 O O . ALA A 1 88 ? 5.341 14.842 -8.012 1.00 95.94 88 ALA A O 1
ATOM 701 N N . THR A 1 89 ? 5.474 14.545 -5.806 1.00 95.69 89 THR A N 1
ATOM 702 C CA . THR A 1 89 ? 6.914 14.821 -5.748 1.00 95.69 89 THR A CA 1
ATOM 703 C C . THR A 1 89 ? 7.719 13.733 -6.452 1.00 95.69 89 THR A C 1
ATOM 705 O O . THR A 1 89 ? 8.623 14.058 -7.217 1.00 95.69 89 THR A O 1
ATOM 708 N N . PHE A 1 90 ? 7.372 12.454 -6.268 1.00 94.69 90 PHE A N 1
ATOM 709 C CA . PHE A 1 90 ? 8.035 11.353 -6.971 1.00 94.69 90 PHE A CA 1
ATOM 710 C C . PHE A 1 90 ? 7.921 11.502 -8.494 1.00 94.69 90 PHE A C 1
ATOM 712 O O . PHE A 1 90 ? 8.919 11.396 -9.207 1.00 94.69 90 PHE A O 1
ATOM 719 N N . THR A 1 91 ? 6.721 11.792 -9.001 1.00 94.56 91 THR A N 1
ATOM 720 C CA . THR A 1 91 ? 6.491 11.987 -10.440 1.00 94.56 91 THR A CA 1
ATOM 721 C C . THR A 1 91 ? 7.160 13.258 -10.963 1.00 94.56 91 THR A C 1
ATOM 723 O O . THR A 1 91 ? 7.806 13.202 -12.006 1.00 94.56 91 THR A O 1
ATOM 726 N N . ALA A 1 92 ? 7.107 14.371 -10.226 1.00 94.25 92 ALA A N 1
ATOM 727 C CA . ALA A 1 92 ? 7.781 15.616 -10.596 1.00 94.25 92 ALA A CA 1
ATOM 728 C C . ALA A 1 92 ? 9.300 15.434 -10.722 1.00 94.25 92 ALA A C 1
ATOM 730 O O . ALA A 1 92 ? 9.892 15.861 -11.709 1.00 94.25 92 ALA A O 1
ATOM 731 N N . VAL A 1 93 ? 9.923 14.748 -9.761 1.00 94.25 93 VAL A N 1
ATOM 732 C CA . VAL A 1 93 ? 11.357 14.439 -9.789 1.00 94.25 93 VAL A CA 1
ATOM 733 C C . VAL A 1 93 ? 11.713 13.574 -11.000 1.00 94.25 93 VAL A C 1
ATOM 735 O O . VAL A 1 93 ? 12.652 13.900 -11.724 1.00 94.25 93 VAL A O 1
ATOM 738 N N . ASN A 1 94 ? 10.940 12.517 -11.270 1.00 91.62 94 ASN A N 1
ATOM 739 C CA . ASN A 1 94 ? 11.162 11.669 -12.445 1.00 91.62 94 ASN A CA 1
ATOM 740 C C . ASN A 1 94 ? 11.061 12.469 -13.755 1.00 91.62 94 ASN A C 1
ATOM 742 O O . ASN A 1 94 ? 11.898 12.300 -14.636 1.00 91.62 94 ASN A O 1
ATOM 746 N N . VAL A 1 95 ? 10.084 13.373 -13.876 1.00 92.94 95 VAL A N 1
ATOM 747 C CA . VAL A 1 95 ? 9.923 14.235 -15.060 1.00 92.94 95 VAL A CA 1
ATOM 748 C C . VAL A 1 95 ? 11.096 15.207 -15.218 1.00 92.94 95 VAL A C 1
ATOM 750 O O . VAL A 1 95 ? 11.593 15.379 -16.331 1.00 92.94 95 VAL A O 1
ATOM 753 N N . LEU A 1 96 ? 11.561 15.819 -14.125 1.00 91.31 96 LEU A N 1
ATOM 754 C CA . LEU A 1 96 ? 12.691 16.751 -14.148 1.00 91.31 96 LEU A CA 1
ATOM 755 C C . LEU A 1 96 ? 13.980 16.071 -14.630 1.00 91.31 96 LEU A C 1
ATOM 757 O O . LEU A 1 96 ? 14.639 16.590 -15.529 1.00 91.31 96 LEU A O 1
ATOM 761 N N . PHE A 1 97 ? 14.309 14.893 -14.094 1.00 87.06 97 PHE A N 1
ATOM 762 C CA . PHE A 1 97 ? 15.515 14.161 -14.494 1.00 87.06 97 PHE A CA 1
ATOM 763 C C . PHE A 1 97 ? 15.402 13.535 -15.891 1.00 87.06 97 PHE A C 1
ATOM 765 O O . PHE A 1 97 ? 16.384 13.512 -16.633 1.00 87.06 97 PHE A O 1
ATOM 772 N N . MET A 1 98 ? 14.207 13.106 -16.312 1.00 79.81 98 MET A N 1
ATOM 773 C CA . MET A 1 98 ? 13.977 12.632 -17.683 1.00 79.81 98 MET A CA 1
ATOM 774 C C . MET A 1 98 ? 14.295 13.721 -18.724 1.00 79.81 98 MET A C 1
ATOM 776 O O . MET A 1 98 ? 14.863 13.426 -19.773 1.00 79.81 98 MET A O 1
ATOM 780 N N . GLY A 1 99 ? 13.968 14.985 -18.433 1.00 67.62 99 GLY A N 1
ATOM 781 C CA . GLY A 1 99 ? 14.275 16.114 -19.317 1.00 67.62 99 GLY A CA 1
ATOM 782 C C . GLY A 1 99 ? 15.767 16.462 -19.403 1.00 67.62 99 GLY A C 1
ATOM 783 O O . GLY A 1 99 ? 16.225 16.916 -20.452 1.00 67.62 99 GLY A O 1
ATOM 784 N N . ASP A 1 100 ? 16.528 16.227 -18.332 1.00 64.56 100 ASP A N 1
ATOM 785 C CA . ASP A 1 100 ? 17.957 16.556 -18.245 1.00 64.56 100 ASP A CA 1
ATOM 786 C C . ASP A 1 100 ? 18.841 15.558 -19.015 1.00 64.56 100 ASP A C 1
ATOM 788 O O . ASP A 1 100 ? 19.741 15.943 -19.770 1.00 64.56 100 ASP A O 1
ATOM 792 N N . HIS A 1 101 ? 18.518 14.262 -18.929 1.00 60.09 101 HIS A N 1
ATOM 793 C CA . HIS A 1 101 ? 19.222 13.219 -19.680 1.00 60.09 101 HIS A CA 1
ATOM 794 C C . HIS A 1 101 ? 19.033 13.343 -21.200 1.00 60.09 101 HIS A C 1
ATOM 796 O O . HIS A 1 101 ? 19.941 12.999 -21.951 1.00 60.09 101 HIS A O 1
ATOM 802 N N . VAL A 1 102 ? 17.894 13.863 -21.671 1.00 60.12 102 VAL A N 1
ATOM 803 C CA . VAL A 1 102 ? 17.641 14.071 -23.109 1.00 60.12 102 VAL A CA 1
ATOM 804 C C . VAL A 1 102 ? 18.482 15.224 -23.664 1.00 60.12 102 VAL A C 1
ATOM 806 O O . VAL A 1 102 ? 19.051 15.100 -24.746 1.00 60.12 102 VAL A O 1
ATOM 809 N N . LYS A 1 103 ? 18.609 16.328 -22.918 1.00 58.84 103 LYS A N 1
ATOM 810 C CA . LYS A 1 103 ? 19.386 17.499 -23.357 1.00 58.84 103 LYS A CA 1
ATOM 811 C C . LYS A 1 103 ? 20.892 17.250 -23.313 1.00 58.84 103 LYS A C 1
ATOM 813 O O . LYS A 1 103 ? 21.590 17.577 -24.266 1.00 58.84 103 LYS A O 1
ATOM 818 N N . THR A 1 104 ? 21.372 16.586 -22.263 1.00 62.62 104 THR A N 1
ATOM 819 C CA . THR A 1 104 ? 22.796 16.247 -22.102 1.00 62.62 104 THR A CA 1
ATOM 820 C C . THR A 1 104 ? 23.309 15.290 -23.189 1.00 62.62 104 THR A C 1
ATOM 822 O O . THR A 1 104 ? 24.477 15.350 -23.560 1.00 62.62 104 THR A O 1
ATOM 825 N N . GLN A 1 105 ? 22.460 14.403 -23.720 1.00 61.09 105 GLN A N 1
ATOM 826 C CA . GLN A 1 105 ? 22.830 13.510 -24.829 1.00 61.09 105 GLN A CA 1
ATOM 827 C C . GLN A 1 105 ? 22.822 14.222 -26.189 1.00 61.09 105 GLN A C 1
ATOM 829 O O . GLN A 1 105 ? 23.630 13.882 -27.047 1.00 61.09 105 GLN A O 1
ATOM 834 N N . ALA A 1 106 ? 21.946 15.214 -26.381 1.00 62.03 106 ALA A N 1
ATOM 835 C CA . ALA A 1 106 ? 21.895 16.004 -27.610 1.00 62.03 106 ALA A CA 1
ATOM 836 C C . ALA A 1 106 ? 23.149 16.881 -27.785 1.00 62.03 106 ALA A C 1
ATOM 838 O O . ALA A 1 106 ? 23.703 16.927 -28.873 1.00 62.03 106 ALA A O 1
ATOM 839 N N . GLU A 1 107 ? 23.651 17.488 -26.706 1.00 66.81 107 GLU A N 1
ATOM 840 C CA . GLU A 1 107 ? 24.861 18.332 -26.730 1.00 66.81 107 GLU A CA 1
ATOM 841 C C . GLU A 1 107 ? 26.171 17.527 -26.857 1.00 66.81 107 GLU A C 1
ATOM 843 O O . GLU A 1 107 ? 27.206 18.069 -27.220 1.00 66.81 107 GLU A O 1
ATOM 848 N N . ARG A 1 108 ? 26.145 16.216 -26.573 1.00 64.81 108 ARG A N 1
ATOM 849 C CA . ARG A 1 108 ? 27.291 15.300 -26.758 1.00 64.81 108 ARG A CA 1
ATOM 850 C C . ARG A 1 108 ? 27.332 14.626 -28.132 1.00 64.81 108 ARG A C 1
ATOM 852 O O . ARG A 1 108 ? 28.286 13.902 -28.412 1.00 64.81 108 ARG A O 1
ATOM 859 N N . ALA A 1 109 ? 26.279 14.790 -28.930 1.00 67.62 109 ALA A N 1
ATOM 860 C CA . ALA A 1 109 ? 26.163 14.228 -30.273 1.00 67.62 109 ALA A CA 1
ATOM 861 C C . ALA A 1 109 ? 26.557 15.228 -31.381 1.00 67.62 109 ALA A C 1
ATOM 863 O O . ALA A 1 109 ? 26.584 14.839 -32.550 1.00 67.62 109 ALA A O 1
ATOM 864 N N . GLU A 1 110 ? 26.873 16.473 -31.010 1.00 58.38 110 GLU A N 1
ATOM 865 C CA . GLU A 1 110 ? 27.473 17.524 -31.847 1.00 58.38 110 GLU A CA 1
ATOM 866 C C . GLU A 1 110 ? 28.968 17.683 -31.523 1.00 58.38 110 GLU A C 1
ATOM 868 O O . GLU A 1 110 ? 29.742 17.970 -32.465 1.00 58.38 110 GLU A O 1
#

Sequence (110 aa):
MSHNPLTALIEENKRYFTFFNVSIALVLITSAEIAIIEMPTHWGFNLTILGLLSGVKFFCVIAWFMHLRWDKALCSILFVLGLSIAVATFTAVNVLFMGDHVKTQAERAE

Radius of gyration: 22.46 Å; chains: 1; bounding box: 58×37×62 Å

pLDDT: mean 83.17, std 10.92, range [54.28, 96.81]

Foldseek 3Di:
DDPDVVVVVVVVVVLVVVLVVLVVVLVVLVVVLVVLVPDPDDPVVNVVVNVVSVVVSVVSCVVRVVVCVPDDVVVVVVVVVVVVVVVVVVVVVVVVVVVVVVVVVVVVVD

Organism: NCBI:txid408172

Secondary structure (DSSP, 8-state):
----HHHHHHHHHHHHHHHHHHHHHHHHHHHHHHHHHTS---HHHHHHHHHHHHHHHHHHIIIIIT-TTTS-HHHHHHHHHHHHHHHHHHHHHHHHHHHHHHHHHHHT--

InterPro domains:
  IPR005171 Cytochrome C oxidase subunit IV, prokaryotes [PF03626] (23-87)